Protein AF-A0A3M1LL60-F1 (afdb_monomer_lite)

Secondary structure (DSSP, 8-state):
---S----BTTB-EEEEEEEEEEE-SSEEEEEEEEEESS-EEEEEEEEEEETTEEEEEEEEEE-TTS-HHHHHHHHHHHHHHHT-

Sequence (85 aa):
MEEFPVKSYEGFEQKVLDGYTIYKSSKRWIALVVVETSNKKELRLYSWELRKGEWKVALASQNVGFWDWDKLYEKVKEFKEKYNI

Structure (mmCIF, N/CA/C/O backbone):
data_AF-A0A3M1LL60-F1
#
_entry.id   AF-A0A3M1LL60-F1
#
loop_
_atom_site.group_PDB
_atom_site.id
_atom_site.type_symbol
_atom_site.label_atom_id
_atom_site.label_alt_id
_atom_site.label_comp_id
_atom_site.label_asym_id
_atom_site.label_entity_id
_atom_site.label_seq_id
_atom_site.pdbx_PDB_ins_code
_atom_site.Cartn_x
_atom_site.Cartn_y
_atom_site.Cartn_z
_atom_site.occupancy
_atom_site.B_iso_or_equiv
_atom_site.auth_seq_id
_atom_site.auth_comp_id
_atom_site.auth_asym_id
_atom_site.auth_atom_id
_atom_site.pdbx_PDB_model_num
ATOM 1 N N . MET A 1 1 ? -9.520 -4.528 -16.661 1.00 45.59 1 MET A N 1
ATOM 2 C CA . MET A 1 1 ? -10.336 -3.426 -16.109 1.00 45.59 1 MET A CA 1
ATOM 3 C C . MET A 1 1 ? -9.529 -2.885 -14.942 1.00 45.59 1 MET A C 1
ATOM 5 O O . MET A 1 1 ? -9.136 -3.701 -14.121 1.00 45.59 1 MET A O 1
ATOM 9 N N . GLU A 1 2 ? -9.150 -1.604 -14.924 1.00 54.22 2 GLU A N 1
ATOM 10 C CA . GLU A 1 2 ? -8.359 -1.055 -13.810 1.00 54.22 2 GLU A CA 1
ATOM 11 C C . GLU A 1 2 ? -9.229 -1.019 -12.554 1.00 54.22 2 GLU A C 1
ATOM 13 O O . GLU A 1 2 ? -10.047 -0.121 -12.372 1.00 54.22 2 GLU A O 1
ATOM 18 N N . GLU A 1 3 ? -9.090 -2.038 -11.708 1.00 83.94 3 GLU A N 1
ATOM 19 C CA . GLU A 1 3 ? -9.783 -2.075 -10.424 1.00 83.94 3 GLU A CA 1
ATOM 20 C C . GLU A 1 3 ? -9.254 -0.967 -9.500 1.00 83.94 3 GLU A C 1
ATOM 22 O O . GLU A 1 3 ? -10.023 -0.390 -8.744 1.00 83.94 3 GLU A O 1
ATOM 27 N N . PHE A 1 4 ? -7.976 -0.588 -9.618 1.00 92.81 4 PHE A N 1
ATOM 28 C CA . PHE A 1 4 ? -7.328 0.421 -8.777 1.00 92.81 4 PHE A CA 1
ATOM 29 C C . PHE A 1 4 ? -7.174 1.762 -9.517 1.00 92.81 4 PHE A C 1
ATOM 31 O O . PHE A 1 4 ? -6.444 1.820 -10.506 1.00 92.81 4 PHE A O 1
ATOM 38 N N . PRO A 1 5 ? -7.798 2.862 -9.047 1.00 91.81 5 PRO A N 1
ATOM 39 C CA . PRO A 1 5 ? -7.756 4.141 -9.749 1.00 91.81 5 PRO A CA 1
ATOM 40 C C . PRO A 1 5 ? -6.410 4.847 -9.534 1.00 91.81 5 PRO A C 1
ATOM 42 O O . PRO A 1 5 ? -6.231 5.617 -8.585 1.00 91.81 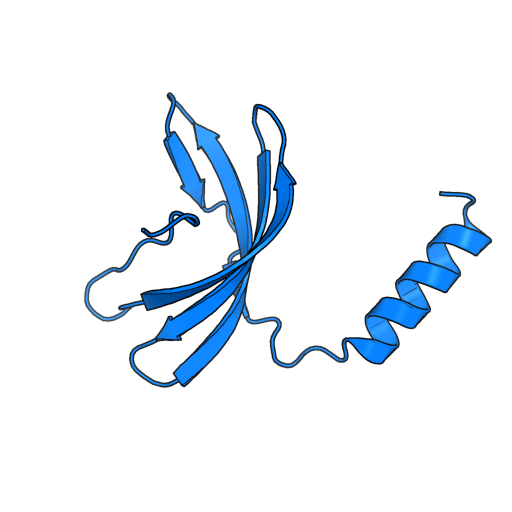5 PRO A O 1
ATOM 45 N N . VAL A 1 6 ? -5.455 4.599 -10.427 1.00 89.44 6 VAL A N 1
ATOM 46 C CA . VAL A 1 6 ? -4.152 5.274 -10.464 1.00 89.44 6 VAL A CA 1
ATOM 47 C C . VAL A 1 6 ? -4.149 6.281 -11.609 1.00 89.44 6 VAL A C 1
ATOM 49 O O . VAL A 1 6 ? -4.563 5.980 -12.721 1.00 89.44 6 VAL A O 1
ATOM 52 N N . LYS A 1 7 ? -3.701 7.509 -11.338 1.00 85.50 7 LYS A N 1
ATOM 53 C CA . LYS A 1 7 ? -3.596 8.544 -12.371 1.00 85.50 7 LYS A CA 1
ATOM 54 C C . LYS A 1 7 ? -2.217 8.522 -13.018 1.00 85.50 7 LYS A C 1
ATOM 56 O O . LYS A 1 7 ? -1.212 8.528 -12.310 1.00 85.50 7 LYS A O 1
ATOM 61 N N . SER A 1 8 ? -2.210 8.587 -14.343 1.00 84.88 8 SER A N 1
ATOM 62 C CA . SER A 1 8 ? -1.042 8.938 -15.150 1.00 84.88 8 SER A CA 1
ATOM 63 C C . SER A 1 8 ? -1.058 10.427 -15.483 1.00 84.88 8 SER A C 1
ATOM 65 O O . SER A 1 8 ? -2.128 11.003 -15.687 1.00 84.88 8 SER A O 1
ATOM 67 N N . TYR A 1 9 ? 0.122 11.034 -15.551 1.00 83.31 9 TYR A N 1
ATOM 68 C CA . TYR A 1 9 ? 0.328 12.402 -16.031 1.00 83.31 9 TYR A CA 1
ATOM 69 C C . TYR A 1 9 ? 1.448 12.389 -17.072 1.00 83.31 9 TYR A C 1
ATOM 71 O O . TYR A 1 9 ? 2.242 11.452 -17.087 1.00 83.31 9 TYR A O 1
ATOM 79 N N . GLU A 1 10 ? 1.515 13.409 -17.924 1.00 84.19 10 GLU A N 1
ATOM 80 C CA . GLU A 1 10 ? 2.611 13.559 -18.886 1.00 84.19 10 GLU A CA 1
ATOM 81 C C . GLU A 1 10 ? 3.963 13.593 -18.152 1.00 84.19 10 GL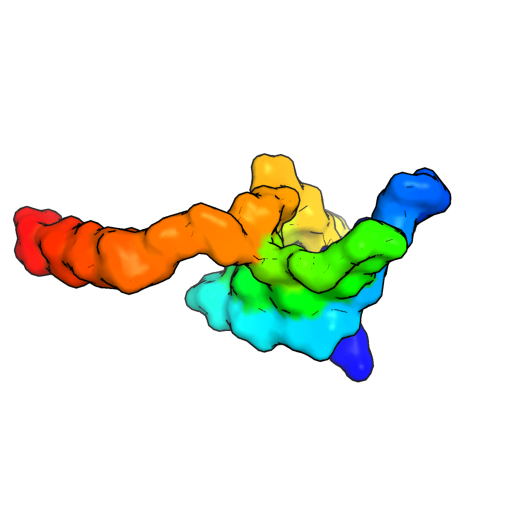U A C 1
ATOM 83 O O . GLU A 1 10 ? 4.143 14.360 -17.201 1.00 84.19 10 GLU A O 1
ATOM 88 N N . GLY A 1 11 ? 4.882 12.707 -18.542 1.00 81.69 11 GLY A N 1
ATOM 89 C CA . GLY A 1 11 ? 6.176 12.512 -17.881 1.00 81.69 11 GLY A CA 1
ATOM 90 C C . GLY A 1 11 ? 6.119 11.684 -16.589 1.00 81.69 11 GLY A C 1
ATOM 91 O O . GLY A 1 11 ? 7.139 11.517 -15.919 1.00 81.69 11 GLY A O 1
ATOM 92 N N . PHE A 1 12 ? 4.942 11.175 -16.218 1.00 81.19 12 PHE A N 1
ATOM 93 C CA . PHE A 1 12 ? 4.708 10.310 -15.059 1.00 81.19 12 PHE A CA 1
ATOM 94 C C . PHE A 1 12 ? 3.657 9.234 -15.376 1.00 81.19 12 PHE A C 1
ATOM 96 O O . PHE A 1 12 ? 2.675 9.028 -14.649 1.00 81.19 12 PHE A O 1
ATOM 103 N N . GLU A 1 13 ? 3.858 8.555 -16.502 1.00 89.12 13 GLU A N 1
ATOM 104 C CA . GLU A 1 13 ? 3.005 7.478 -16.982 1.00 89.12 13 GLU A CA 1
ATOM 105 C C . GLU A 1 13 ? 3.118 6.259 -16.065 1.00 89.12 13 GLU A C 1
ATOM 107 O O . GLU A 1 13 ? 4.210 5.795 -15.722 1.00 89.12 13 GLU A O 1
ATOM 112 N N . GLN A 1 14 ? 1.964 5.745 -15.650 1.00 90.56 14 GLN A N 1
ATOM 113 C CA . GLN A 1 14 ? 1.829 4.597 -14.767 1.00 90.56 14 GLN A CA 1
ATOM 114 C C . GLN A 1 14 ? 0.661 3.731 -15.227 1.00 90.56 14 GLN A C 1
ATOM 116 O O . GLN A 1 14 ? -0.482 4.184 -15.293 1.00 90.56 14 GLN A O 1
ATOM 121 N N . LYS A 1 15 ? 0.940 2.461 -15.491 1.00 92.94 15 LYS A N 1
ATOM 122 C CA . LYS A 1 15 ? -0.066 1.460 -15.835 1.00 92.94 15 LYS A CA 1
ATOM 123 C C . LYS A 1 15 ? -0.241 0.494 -14.675 1.00 92.94 15 LYS A C 1
ATOM 125 O O . LYS A 1 15 ? 0.739 -0.083 -14.206 1.00 92.94 15 LYS A O 1
ATOM 130 N N . VAL A 1 16 ? -1.474 0.279 -14.227 1.00 94.56 16 VAL A N 1
ATOM 131 C CA . VAL A 1 16 ? -1.761 -0.755 -13.224 1.00 94.56 16 VAL A CA 1
ATOM 132 C C . VAL A 1 16 ? -1.634 -2.132 -13.872 1.00 94.56 16 VAL A C 1
ATOM 134 O O . VAL A 1 16 ? -2.255 -2.400 -14.900 1.00 94.56 16 VAL A O 1
ATOM 137 N N . LEU A 1 17 ? -0.817 -3.000 -13.275 1.00 95.44 17 LEU A N 1
ATOM 138 C CA . LEU A 1 17 ? -0.660 -4.390 -13.703 1.00 95.44 17 LEU A CA 1
ATOM 139 C C . LEU A 1 17 ? -1.509 -5.339 -12.857 1.00 95.44 17 LEU A C 1
ATOM 141 O O . LEU A 1 17 ? -2.153 -6.222 -13.413 1.00 95.44 17 LEU A O 1
ATOM 145 N N . ASP A 1 18 ? -1.500 -5.150 -11.536 1.00 96.06 18 ASP A N 1
ATOM 146 C CA . ASP A 1 18 ? -2.236 -5.976 -10.573 1.00 96.06 18 ASP A CA 1
ATOM 147 C C . ASP A 1 18 ? -2.361 -5.249 -9.221 1.00 96.06 18 ASP A C 1
ATOM 149 O O . ASP A 1 18 ? -1.710 -4.222 -8.997 1.00 96.06 18 ASP A O 1
ATOM 153 N N . GLY A 1 19 ? -3.153 -5.778 -8.293 1.00 95.69 19 GLY A N 1
ATOM 154 C CA . GLY A 1 19 ? -3.177 -5.288 -6.924 1.00 95.69 19 GLY A CA 1
ATOM 155 C C . GLY A 1 19 ? -4.020 -6.111 -5.958 1.00 95.69 19 GLY A C 1
ATOM 156 O O . GLY A 1 19 ? -4.796 -6.985 -6.326 1.00 95.69 19 GLY A O 1
ATOM 157 N N . TYR A 1 20 ? -3.872 -5.789 -4.678 1.00 96.19 20 TYR A N 1
ATOM 158 C CA . TYR A 1 20 ? -4.564 -6.429 -3.573 1.00 96.19 20 TYR A CA 1
ATOM 159 C C . TYR A 1 20 ? -5.088 -5.381 -2.594 1.00 96.19 20 TYR A C 1
ATOM 161 O O . TYR A 1 20 ? -4.325 -4.601 -2.014 1.00 96.19 20 TYR A O 1
ATOM 169 N N . THR A 1 21 ? -6.403 -5.374 -2.380 1.00 96.38 21 THR A N 1
ATOM 170 C CA . THR A 1 21 ? -7.034 -4.507 -1.381 1.00 96.38 21 THR A CA 1
ATOM 171 C C . THR A 1 21 ? -6.724 -5.018 0.025 1.00 96.38 21 THR A C 1
ATOM 173 O O . THR A 1 21 ? -7.194 -6.078 0.420 1.00 96.38 21 THR A O 1
ATOM 176 N N . ILE A 1 22 ? -5.984 -4.227 0.806 1.00 95.38 22 ILE A N 1
ATOM 177 C CA . ILE A 1 22 ? -5.702 -4.512 2.222 1.00 95.38 22 ILE A CA 1
ATOM 178 C C . ILE A 1 22 ? -6.901 -4.122 3.091 1.00 95.38 22 ILE A C 1
ATOM 180 O O . ILE A 1 22 ? -7.257 -4.819 4.036 1.00 95.38 22 ILE A O 1
ATOM 184 N N . TYR A 1 23 ? -7.508 -2.973 2.792 1.00 95.19 23 TYR A N 1
ATOM 185 C CA . TYR A 1 23 ? -8.609 -2.416 3.570 1.00 95.19 23 TYR A CA 1
ATOM 186 C C . TYR A 1 23 ? -9.485 -1.537 2.685 1.00 95.19 23 TYR A C 1
ATOM 188 O O . TYR A 1 23 ? -8.972 -0.695 1.950 1.00 95.19 23 TYR A O 1
ATOM 196 N N . LYS A 1 24 ? -10.808 -1.671 2.790 1.00 95.69 24 LYS A N 1
ATOM 197 C CA . LYS A 1 24 ? -11.754 -0.786 2.105 1.00 95.69 24 LYS A CA 1
ATOM 198 C C . LYS A 1 24 ? -12.976 -0.537 2.977 1.00 95.69 24 LYS A C 1
ATOM 200 O O . LYS A 1 24 ? -13.578 -1.465 3.503 1.00 95.69 24 LYS A O 1
ATOM 205 N N . SER A 1 25 ? -13.333 0.730 3.120 1.00 95.69 25 SER A N 1
ATOM 206 C CA . SER A 1 25 ? -14.538 1.206 3.793 1.00 95.69 25 SER A CA 1
ATOM 207 C C . SER A 1 25 ? -15.308 2.160 2.885 1.00 95.69 25 SER A C 1
ATOM 209 O O . SER A 1 25 ? -14.909 2.424 1.751 1.00 95.69 25 SER A O 1
ATOM 211 N N . SER A 1 26 ? -16.406 2.725 3.392 1.00 95.00 26 SER A N 1
ATOM 212 C CA . SER A 1 26 ? -17.210 3.709 2.657 1.00 95.00 26 SER A CA 1
ATOM 213 C C . SER A 1 26 ? -16.466 5.013 2.343 1.00 95.00 26 SER A C 1
ATOM 215 O O . SER A 1 26 ? -16.916 5.767 1.486 1.00 95.00 26 SER A O 1
ATOM 217 N N . LYS A 1 27 ? -15.346 5.302 3.023 1.00 95.62 27 LYS A N 1
ATOM 218 C CA . LYS A 1 27 ? -14.59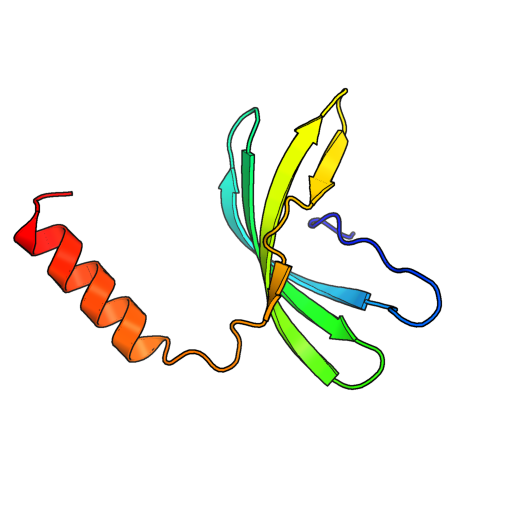1 6.557 2.850 1.00 95.62 27 LYS A CA 1
ATOM 219 C C . LYS A 1 27 ? -13.102 6.377 2.574 1.00 95.62 27 LYS A C 1
ATOM 221 O O . LYS A 1 27 ? -12.478 7.327 2.108 1.00 95.62 27 LYS A O 1
ATOM 226 N N . ARG A 1 28 ? -12.519 5.207 2.858 1.00 95.50 28 ARG A N 1
ATOM 227 C CA . ARG A 1 28 ? -11.075 4.963 2.738 1.00 95.50 28 ARG A CA 1
ATOM 228 C C . ARG A 1 28 ? -10.791 3.634 2.056 1.00 95.50 28 ARG A C 1
ATOM 230 O O . ARG A 1 28 ? -11.463 2.646 2.322 1.00 95.50 28 ARG A O 1
ATOM 237 N N . TRP A 1 29 ? -9.753 3.606 1.235 1.00 96.06 29 TRP A N 1
ATOM 238 C CA . TRP A 1 29 ? -9.268 2.405 0.569 1.00 96.06 29 TRP A CA 1
ATOM 239 C C . TRP A 1 29 ? -7.747 2.358 0.657 1.00 96.06 29 TRP A C 1
ATOM 241 O O . TRP A 1 29 ? -7.098 3.379 0.465 1.00 96.06 29 TRP A O 1
ATOM 251 N N . ILE A 1 30 ? -7.180 1.204 0.990 1.00 95.88 30 ILE A N 1
ATOM 252 C CA . ILE A 1 30 ? -5.744 0.939 1.029 1.00 95.88 30 ILE A CA 1
ATOM 253 C C . ILE A 1 30 ? -5.482 -0.346 0.244 1.00 95.88 30 ILE A C 1
ATOM 255 O O . ILE A 1 30 ? -6.157 -1.355 0.470 1.00 95.88 30 ILE A O 1
ATOM 259 N N . ALA A 1 31 ? -4.505 -0.316 -0.658 1.00 96.31 31 ALA A N 1
ATOM 260 C CA . ALA A 1 31 ? -4.126 -1.471 -1.462 1.00 96.31 31 ALA A CA 1
ATOM 261 C C . ALA A 1 31 ? -2.621 -1.504 -1.736 1.00 96.31 31 ALA A C 1
ATOM 263 O O . ALA A 1 31 ? -1.970 -0.460 -1.817 1.00 96.31 31 ALA A O 1
ATOM 264 N N . LEU A 1 32 ? -2.096 -2.711 -1.928 1.00 96.00 32 LEU A N 1
ATOM 265 C CA . LEU A 1 32 ? -0.847 -2.917 -2.653 1.00 96.00 32 LEU A CA 1
ATOM 266 C C . LEU A 1 32 ? -1.175 -2.959 -4.140 1.00 96.00 32 LEU A C 1
ATOM 268 O O . LEU A 1 32 ? -2.094 -3.665 -4.538 1.00 96.00 32 LEU A O 1
ATOM 272 N N . VAL A 1 33 ? -0.448 -2.210 -4.957 1.00 96.00 33 VAL A N 1
ATOM 273 C CA . VAL A 1 33 ? -0.668 -2.149 -6.404 1.00 96.00 33 VAL A CA 1
ATOM 274 C C . VAL A 1 33 ? 0.670 -2.298 -7.102 1.00 96.00 33 VAL A C 1
ATOM 276 O O . VAL A 1 33 ? 1.623 -1.580 -6.791 1.00 96.00 33 VAL A O 1
ATOM 279 N N . VAL A 1 34 ? 0.742 -3.221 -8.052 1.00 96.44 34 VAL A N 1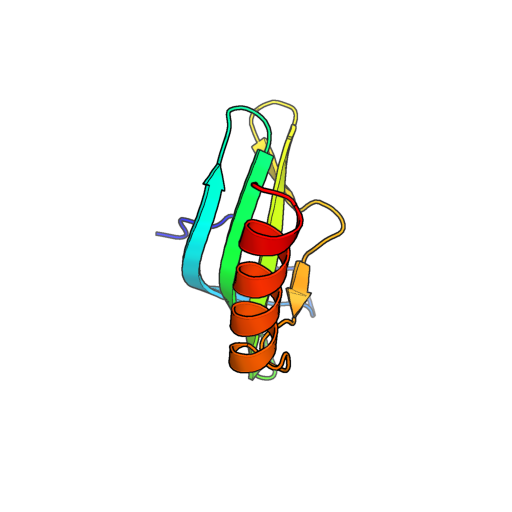
ATOM 280 C CA . VAL A 1 34 ? 1.869 -3.331 -8.972 1.00 96.44 34 VAL A CA 1
ATOM 281 C C . VAL A 1 34 ? 1.610 -2.375 -10.126 1.00 96.44 34 VAL A C 1
ATOM 283 O O . VAL A 1 34 ? 0.629 -2.523 -10.857 1.00 96.44 34 VAL A O 1
ATOM 286 N N . VAL A 1 35 ? 2.493 -1.395 -10.293 1.00 94.75 35 VAL A N 1
ATOM 287 C CA . VAL A 1 35 ? 2.435 -0.436 -11.399 1.00 94.75 35 VAL A CA 1
ATOM 288 C C . VAL A 1 35 ? 3.657 -0.576 -12.293 1.00 94.75 35 VAL A C 1
ATOM 290 O O . VAL A 1 35 ? 4.771 -0.794 -11.822 1.00 94.75 35 VAL A O 1
ATOM 293 N N . GLU A 1 36 ? 3.455 -0.436 -13.593 1.00 94.88 36 GLU A N 1
ATOM 294 C CA . GLU A 1 36 ? 4.514 -0.239 -14.574 1.00 94.88 36 GLU A CA 1
ATOM 295 C C . GLU A 1 36 ? 4.661 1.257 -14.824 1.00 94.88 36 GLU A C 1
ATOM 297 O O . GLU A 1 36 ? 3.723 1.911 -15.274 1.00 94.88 36 GLU A O 1
ATOM 302 N N . THR A 1 37 ? 5.822 1.801 -14.477 1.00 90.94 37 THR A N 1
ATOM 303 C CA . THR A 1 37 ? 6.220 3.171 -14.817 1.00 90.94 37 THR A CA 1
ATOM 304 C C . THR A 1 37 ? 7.011 3.164 -16.124 1.00 90.94 37 THR A C 1
ATOM 306 O O . THR A 1 37 ? 7.435 2.101 -16.580 1.00 90.94 37 THR A O 1
ATOM 309 N N . SER A 1 38 ? 7.306 4.339 -16.679 1.00 87.31 38 SER A N 1
ATOM 310 C CA . SER A 1 38 ? 8.182 4.479 -17.854 1.00 87.31 38 SER A CA 1
ATOM 311 C C . SER A 1 38 ? 9.558 3.809 -17.707 1.00 87.31 38 SER A C 1
ATOM 313 O O . SER A 1 38 ? 10.154 3.420 -18.707 1.00 87.31 38 SER A O 1
ATOM 315 N N . ASN A 1 39 ? 10.052 3.626 -16.477 1.00 85.81 39 ASN A N 1
ATOM 316 C CA . ASN A 1 39 ? 11.391 3.090 -16.218 1.00 85.81 39 ASN A CA 1
ATOM 317 C C . ASN A 1 39 ? 11.401 1.642 -15.711 1.00 85.81 39 ASN A C 1
ATOM 319 O O . ASN A 1 39 ? 12.352 0.905 -15.961 1.00 85.81 39 ASN A O 1
ATOM 323 N N . LYS A 1 40 ? 10.401 1.251 -14.912 1.00 94.12 40 LYS A N 1
ATOM 324 C CA . LYS A 1 40 ? 10.388 -0.037 -14.197 1.00 94.12 40 LYS A CA 1
ATOM 325 C C . LYS A 1 40 ? 9.020 -0.372 -13.615 1.00 94.12 40 LYS A C 1
ATOM 327 O O . LYS A 1 40 ? 8.165 0.499 -13.448 1.00 94.12 40 LYS A O 1
ATOM 332 N N . LYS A 1 41 ? 8.869 -1.632 -13.211 1.00 96.31 41 LYS A N 1
ATOM 333 C CA . LYS A 1 41 ? 7.763 -2.092 -12.367 1.00 96.31 41 LYS A CA 1
ATOM 334 C C . LYS A 1 41 ? 8.044 -1.771 -10.902 1.00 96.31 41 LYS A C 1
ATOM 336 O O . LYS A 1 41 ? 9.169 -1.924 -10.428 1.00 96.31 41 LYS A O 1
ATOM 341 N N . GLU A 1 42 ? 7.017 -1.333 -10.191 1.00 95.81 42 GLU A N 1
ATOM 342 C CA . GLU A 1 42 ? 7.080 -0.978 -8.778 1.00 95.81 42 GLU A CA 1
ATOM 343 C C . GLU A 1 42 ? 5.905 -1.597 -8.025 1.00 95.81 42 GLU A C 1
ATOM 345 O O . GLU A 1 42 ? 4.776 -1.596 -8.514 1.00 95.81 42 GLU A O 1
ATOM 350 N N . LEU A 1 43 ? 6.161 -2.082 -6.809 1.00 96.38 43 LEU A N 1
ATOM 351 C CA . LEU A 1 43 ? 5.108 -2.403 -5.851 1.00 96.38 43 LEU A CA 1
ATOM 352 C C . LEU A 1 43 ? 4.849 -1.156 -5.010 1.00 96.38 43 LEU A C 1
ATOM 354 O O . LEU A 1 43 ? 5.741 -0.696 -4.294 1.00 96.38 43 LEU A O 1
ATOM 358 N N . ARG A 1 44 ? 3.645 -0.595 -5.098 1.00 94.94 44 ARG A N 1
ATOM 359 C CA . ARG A 1 44 ? 3.269 0.627 -4.388 1.00 94.94 44 ARG A CA 1
ATOM 360 C C . ARG A 1 44 ? 2.160 0.379 -3.378 1.00 94.94 44 ARG A C 1
ATOM 362 O O . ARG A 1 44 ? 1.177 -0.292 -3.676 1.00 94.94 44 ARG A O 1
ATOM 369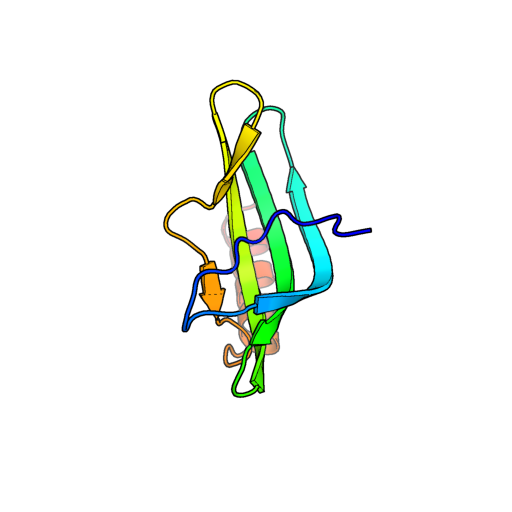 N N . LEU A 1 45 ? 2.295 0.978 -2.200 1.00 95.75 45 LEU A N 1
ATOM 370 C CA . LEU A 1 45 ? 1.208 1.093 -1.238 1.00 95.75 45 LEU A CA 1
ATOM 371 C C . LEU A 1 45 ? 0.418 2.350 -1.589 1.00 95.75 45 LEU A C 1
ATOM 373 O O . LEU A 1 45 ? 0.935 3.458 -1.448 1.00 95.75 45 LEU A O 1
ATOM 377 N N . TYR A 1 46 ? -0.816 2.168 -2.047 1.00 95.38 46 TYR A N 1
ATOM 378 C CA . TYR A 1 46 ? -1.744 3.258 -2.309 1.00 95.38 46 TYR A CA 1
ATOM 379 C C . TYR A 1 46 ? -2.758 3.389 -1.185 1.00 95.38 46 TYR A C 1
ATOM 381 O O . TYR A 1 46 ? -3.220 2.405 -0.601 1.00 95.38 46 TYR A O 1
ATOM 389 N N . SER A 1 47 ? -3.174 4.629 -0.949 1.00 95.62 47 SER A N 1
ATOM 390 C CA . SER A 1 47 ? -4.410 4.911 -0.237 1.00 95.62 47 SER A CA 1
ATOM 391 C C . SER A 1 47 ? -5.261 5.914 -1.000 1.00 95.62 47 SER A C 1
ATOM 393 O O . SER A 1 47 ? -4.741 6.847 -1.615 1.00 95.62 47 SER A O 1
ATOM 395 N N . TRP A 1 48 ? -6.575 5.722 -0.946 1.00 95.56 48 TRP A N 1
ATOM 396 C CA . TRP A 1 48 ? -7.563 6.622 -1.513 1.00 95.56 48 TRP A CA 1
ATOM 397 C C . TRP A 1 48 ? -8.574 7.050 -0.462 1.00 95.56 48 TRP A C 1
ATOM 399 O O . TRP A 1 48 ? -8.938 6.289 0.439 1.00 95.56 48 TRP A O 1
ATOM 409 N N . GLU A 1 49 ? -9.078 8.262 -0.646 1.00 95.56 49 GLU A N 1
ATOM 410 C CA . GLU A 1 49 ? -10.231 8.794 0.063 1.00 95.56 49 GLU A CA 1
ATOM 411 C C . GLU A 1 49 ? -11.366 9.045 -0.923 1.00 95.56 49 GLU A C 1
ATOM 413 O O . GLU A 1 49 ? -11.144 9.567 -2.021 1.00 95.56 49 GLU A O 1
ATOM 418 N N . LEU A 1 50 ? -12.588 8.692 -0.528 1.00 95.06 50 LEU A N 1
ATOM 419 C CA . LEU A 1 50 ? -13.770 9.005 -1.318 1.00 95.06 50 LEU A CA 1
ATOM 420 C C . LEU A 1 50 ? -14.115 10.484 -1.122 1.00 95.06 50 LEU A C 1
ATOM 422 O O . LEU A 1 50 ? -14.497 10.909 -0.030 1.00 95.06 50 LEU A O 1
ATOM 426 N N . ARG A 1 51 ? -13.991 11.281 -2.184 1.00 93.12 51 ARG A N 1
ATOM 427 C CA . ARG A 1 51 ? -14.280 12.719 -2.183 1.00 93.12 51 ARG A CA 1
ATOM 428 C C . ARG A 1 51 ? -15.243 13.033 -3.319 1.00 93.12 51 ARG A C 1
ATOM 430 O O . ARG A 1 51 ? -14.926 12.795 -4.478 1.00 93.12 51 ARG A O 1
ATOM 437 N N . LYS A 1 52 ? -16.416 13.582 -2.984 1.00 93.94 52 LYS A N 1
ATOM 438 C CA . LYS A 1 52 ? -17.475 13.930 -3.954 1.00 93.94 52 LYS A CA 1
ATOM 439 C C . LYS A 1 52 ? -17.862 12.760 -4.882 1.00 93.94 52 LYS A C 1
ATOM 441 O O . LYS A 1 52 ? -18.084 12.960 -6.066 1.00 93.94 52 LYS A O 1
ATOM 446 N N . GLY A 1 53 ? -17.910 11.540 -4.339 1.00 93.00 53 GLY A N 1
ATOM 447 C CA . GLY A 1 53 ? -18.252 10.328 -5.098 1.00 93.00 53 GLY A CA 1
ATOM 448 C C . GLY A 1 53 ? -17.092 9.695 -5.876 1.00 93.00 53 GLY A C 1
ATOM 449 O O . GLY A 1 53 ? -17.281 8.641 -6.470 1.00 93.00 53 GLY A O 1
ATOM 450 N N . GLU A 1 54 ? -15.889 10.274 -5.830 1.00 93.56 54 GLU A N 1
ATOM 451 C CA . GLU A 1 54 ? -14.721 9.766 -6.553 1.00 93.56 54 GLU A CA 1
ATOM 452 C C . GLU A 1 54 ? -13.587 9.374 -5.605 1.00 93.56 54 GLU A C 1
ATOM 454 O O . GLU A 1 54 ? -13.285 10.081 -4.640 1.00 93.56 54 GLU A O 1
ATOM 459 N N . TRP A 1 55 ? -12.908 8.266 -5.899 1.00 94.38 55 TRP A N 1
ATOM 460 C CA . TRP A 1 55 ? -11.696 7.875 -5.184 1.00 94.38 55 TRP A CA 1
ATOM 461 C C . TRP A 1 55 ? -10.524 8.752 -5.621 1.00 94.38 55 TRP A C 1
ATOM 463 O O . TRP A 1 55 ? -10.121 8.756 -6.785 1.00 94.38 55 TRP A O 1
ATOM 473 N N . LYS A 1 56 ? -9.958 9.506 -4.679 1.00 92.56 56 LYS A N 1
ATOM 474 C CA . LYS A 1 56 ? -8.765 10.331 -4.897 1.00 92.56 56 LYS A CA 1
ATOM 475 C C . LYS A 1 56 ? -7.604 9.741 -4.117 1.00 92.56 56 LYS A C 1
ATOM 477 O O . LYS A 1 56 ? -7.749 9.480 -2.926 1.00 92.56 56 LYS A O 1
ATOM 482 N N . VAL A 1 57 ? -6.467 9.553 -4.787 1.00 90.88 57 VAL A N 1
ATOM 483 C CA . VAL A 1 57 ? -5.214 9.132 -4.144 1.00 90.88 57 VAL A CA 1
ATOM 484 C C . VAL A 1 57 ? -4.876 10.147 -3.045 1.00 90.88 57 VAL A C 1
ATOM 486 O O . VAL A 1 57 ? -4.827 11.349 -3.311 1.00 90.88 57 VAL A O 1
ATOM 489 N N . ALA A 1 58 ? -4.697 9.678 -1.813 1.00 88.31 58 ALA A N 1
ATOM 490 C CA . ALA A 1 58 ? -4.212 10.491 -0.700 1.00 88.31 58 ALA A CA 1
ATOM 491 C C . ALA A 1 58 ? -2.679 10.665 -0.793 1.00 88.31 58 ALA A C 1
ATOM 493 O O . ALA A 1 58 ? -2.041 10.096 -1.678 1.00 88.31 58 ALA A O 1
ATOM 494 N N . LEU A 1 59 ? -2.057 11.433 0.112 1.00 73.44 59 LEU A N 1
ATOM 495 C CA . LEU A 1 59 ? -0.597 11.672 0.151 1.00 73.44 59 LEU A CA 1
ATOM 496 C C . LEU A 1 59 ? 0.218 10.425 0.580 1.00 73.44 59 LEU A C 1
ATOM 498 O O . LEU A 1 59 ? 1.051 10.490 1.478 1.00 73.44 59 LEU A O 1
ATOM 502 N N . ALA A 1 60 ? -0.039 9.265 -0.025 1.00 63.41 60 ALA A N 1
ATOM 503 C CA . ALA A 1 60 ? 0.609 7.996 0.288 1.00 63.41 60 ALA A CA 1
ATOM 504 C C . ALA A 1 60 ? 0.509 7.032 -0.908 1.00 63.41 60 ALA A C 1
ATOM 506 O O . ALA A 1 60 ? -0.259 6.075 -0.873 1.00 63.41 60 ALA A O 1
ATOM 507 N N . SER A 1 61 ? 1.268 7.313 -1.973 1.00 78.44 61 SER A N 1
ATOM 508 C CA . SER A 1 61 ? 1.580 6.343 -3.037 1.00 78.44 61 SER A CA 1
ATOM 509 C C . SER A 1 61 ? 3.073 6.014 -2.987 1.00 78.44 61 SER A C 1
ATOM 511 O O . SER A 1 61 ? 3.872 6.486 -3.790 1.00 78.44 61 SER A O 1
ATOM 513 N N . GLN A 1 62 ? 3.475 5.283 -1.949 1.00 90.62 62 GLN A N 1
ATOM 514 C CA . GLN A 1 62 ? 4.885 4.979 -1.702 1.00 90.62 62 GLN A CA 1
ATOM 515 C C . GLN A 1 62 ? 5.290 3.727 -2.470 1.00 90.62 62 GLN A C 1
ATOM 517 O O . GLN A 1 62 ? 4.573 2.730 -2.425 1.00 90.62 62 GLN A O 1
ATOM 522 N N . ASN A 1 63 ? 6.446 3.754 -3.138 1.00 93.25 63 ASN A N 1
ATOM 523 C CA . ASN A 1 63 ? 7.089 2.520 -3.574 1.00 93.25 63 ASN A CA 1
ATOM 524 C C . ASN A 1 63 ? 7.570 1.775 -2.323 1.00 93.25 63 ASN A C 1
ATOM 526 O O . ASN A 1 63 ? 8.342 2.311 -1.535 1.00 93.25 63 ASN A O 1
ATOM 530 N N . VAL A 1 64 ? 7.055 0.566 -2.136 1.00 95.81 64 VAL A N 1
ATOM 531 C CA . VAL A 1 64 ? 7.306 -0.314 -0.988 1.00 95.81 64 VAL A CA 1
ATOM 532 C C . VAL A 1 64 ? 7.943 -1.634 -1.429 1.00 95.81 64 VAL A C 1
ATOM 534 O O . VAL A 1 64 ? 8.158 -2.531 -0.621 1.00 95.81 64 VAL A O 1
ATOM 537 N N . GLY A 1 65 ? 8.275 -1.771 -2.717 1.00 95.44 65 GLY A N 1
ATOM 538 C CA . GLY A 1 65 ? 8.877 -2.990 -3.261 1.00 95.44 65 GLY A CA 1
ATOM 539 C C . GLY A 1 65 ? 10.270 -3.296 -2.712 1.00 95.44 65 GLY A C 1
ATOM 540 O O . GLY A 1 65 ? 10.703 -4.436 -2.776 1.00 95.44 65 GLY A O 1
ATOM 541 N N . PHE A 1 66 ? 10.957 -2.297 -2.155 1.00 94.88 66 PHE A N 1
ATOM 542 C CA . PHE A 1 66 ? 12.284 -2.448 -1.552 1.00 94.88 66 PHE A CA 1
ATOM 543 C C . PHE A 1 66 ? 12.248 -2.664 -0.030 1.00 94.88 66 PHE A C 1
ATOM 545 O O . PHE A 1 66 ? 13.302 -2.690 0.602 1.00 94.88 66 PHE A O 1
ATOM 552 N N . TRP A 1 67 ? 11.064 -2.752 0.582 1.00 96.81 67 TRP A N 1
ATOM 553 C CA . TRP A 1 67 ? 10.951 -3.043 2.011 1.00 96.81 67 TRP A CA 1
ATOM 554 C C . TRP A 1 67 ? 11.288 -4.509 2.300 1.00 96.81 67 TRP A C 1
ATOM 556 O O . TRP A 1 67 ? 11.044 -5.390 1.479 1.00 96.81 67 TRP A O 1
ATOM 566 N N . ASP A 1 68 ? 11.811 -4.764 3.497 1.00 97.25 68 ASP A N 1
ATOM 567 C CA . ASP A 1 68 ? 12.006 -6.115 4.025 1.00 97.25 68 ASP A CA 1
ATOM 568 C C . ASP A 1 68 ? 10.660 -6.654 4.541 1.00 97.25 68 ASP A C 1
ATOM 570 O O . ASP A 1 68 ? 10.260 -6.418 5.686 1.00 97.25 68 ASP A O 1
ATOM 574 N N . TRP A 1 69 ? 9.907 -7.292 3.642 1.00 95.44 69 TRP A N 1
ATOM 575 C CA . TRP A 1 69 ? 8.547 -7.765 3.908 1.00 95.44 69 TRP A CA 1
ATOM 576 C C . TRP A 1 69 ? 8.491 -8.912 4.914 1.00 95.44 69 TRP A C 1
ATOM 578 O O . TRP A 1 69 ? 7.536 -8.974 5.693 1.00 95.44 69 TRP A O 1
ATOM 588 N N . ASP A 1 70 ? 9.516 -9.763 4.946 1.00 97.44 70 ASP A N 1
ATOM 589 C CA . ASP A 1 70 ? 9.612 -10.859 5.908 1.00 97.44 70 ASP A CA 1
ATOM 590 C C . ASP A 1 70 ? 9.761 -10.292 7.323 1.00 97.44 70 ASP A C 1
ATOM 592 O O . ASP A 1 70 ? 8.957 -10.592 8.211 1.00 97.44 70 ASP A O 1
ATOM 596 N N . LYS A 1 71 ? 10.688 -9.346 7.512 1.00 97.94 71 LYS A N 1
ATOM 597 C CA . LYS A 1 71 ? 10.865 -8.658 8.797 1.00 97.94 71 LYS A CA 1
ATOM 598 C C . LYS A 1 71 ? 9.651 -7.820 9.196 1.00 97.94 71 LYS A C 1
ATOM 600 O O . LYS A 1 71 ? 9.314 -7.737 10.380 1.00 97.94 71 LYS A O 1
ATOM 605 N N . LEU A 1 72 ? 8.977 -7.181 8.236 1.00 96.88 72 LEU A N 1
ATOM 606 C CA . LEU A 1 72 ? 7.742 -6.445 8.512 1.00 96.88 72 LEU A CA 1
ATOM 607 C C . LEU A 1 72 ? 6.650 -7.388 9.029 1.00 96.88 72 LEU A C 1
ATOM 609 O O . LEU A 1 72 ? 5.980 -7.070 10.011 1.00 96.88 72 LEU A O 1
ATOM 613 N N . TYR A 1 73 ? 6.488 -8.553 8.401 1.00 96.81 73 TYR A N 1
ATOM 614 C CA . TYR A 1 73 ? 5.524 -9.565 8.819 1.00 96.81 73 TYR A CA 1
ATOM 615 C C . TYR A 1 73 ? 5.820 -10.103 10.225 1.00 96.81 73 TYR A C 1
ATOM 617 O O . TYR A 1 73 ? 4.905 -10.204 11.047 1.00 96.81 73 TYR A O 1
ATOM 625 N N . GLU A 1 74 ? 7.089 -10.370 10.539 1.00 98.38 74 GLU A N 1
ATOM 626 C CA . GLU A 1 74 ? 7.524 -10.730 11.893 1.00 98.38 74 GLU A CA 1
ATOM 627 C C . GLU A 1 74 ? 7.149 -9.649 12.915 1.00 98.38 74 GLU A C 1
ATOM 629 O O . GLU A 1 74 ? 6.547 -9.953 13.947 1.00 98.38 74 GLU A O 1
ATOM 634 N N . LYS A 1 75 ? 7.416 -8.372 12.609 1.00 98.31 75 LYS A N 1
ATOM 635 C CA . LYS A 1 75 ? 7.065 -7.255 13.500 1.00 98.31 75 LYS A CA 1
ATOM 636 C C . LYS A 1 75 ? 5.563 -7.073 13.676 1.00 98.31 75 LYS A C 1
ATOM 638 O O . LYS A 1 75 ? 5.119 -6.751 14.775 1.00 98.31 75 LYS A O 1
ATOM 643 N N . VAL A 1 76 ? 4.768 -7.323 12.636 1.00 97.56 76 VAL A N 1
ATOM 644 C CA . VAL A 1 76 ? 3.304 -7.329 12.751 1.00 97.56 76 VAL A CA 1
ATOM 645 C C . VAL A 1 76 ? 2.846 -8.403 13.737 1.00 97.56 76 VAL A C 1
ATOM 647 O O . VAL A 1 76 ? 2.013 -8.105 14.591 1.00 97.56 76 VAL A O 1
ATOM 650 N N . LYS A 1 77 ? 3.389 -9.626 13.662 1.00 98.19 77 LYS A N 1
ATOM 651 C CA . LYS A 1 77 ? 3.065 -10.690 14.629 1.00 98.19 77 LYS A CA 1
ATOM 652 C C . LYS A 1 77 ? 3.440 -10.296 16.052 1.00 98.19 77 LYS A C 1
ATOM 654 O O . LYS A 1 77 ? 2.592 -10.381 16.935 1.00 98.19 77 LYS A O 1
ATOM 659 N N . GLU A 1 78 ? 4.667 -9.811 16.241 1.00 98.38 78 GLU A N 1
ATOM 660 C CA . GLU A 1 78 ? 5.167 -9.363 17.545 1.00 98.38 78 GLU A CA 1
ATOM 661 C C . GLU A 1 78 ? 4.246 -8.301 18.159 1.00 98.38 78 GLU A C 1
ATOM 663 O O . GLU A 1 78 ? 3.898 -8.386 19.333 1.00 98.38 78 GLU A O 1
ATOM 668 N N . PHE A 1 79 ? 3.811 -7.306 17.379 1.00 98.50 79 PHE A N 1
ATOM 669 C CA . PHE A 1 79 ? 2.943 -6.242 17.887 1.00 98.50 79 PHE A CA 1
ATOM 670 C C . PHE A 1 79 ? 1.536 -6.729 18.222 1.00 98.50 79 PHE A C 1
ATOM 672 O O . PHE A 1 79 ? 0.988 -6.311 19.241 1.00 98.50 79 PHE A O 1
ATOM 679 N N . LYS A 1 80 ? 0.964 -7.623 17.411 1.00 98.12 80 LYS A N 1
ATOM 680 C CA . LYS A 1 80 ? -0.341 -8.225 17.709 1.00 98.12 80 LYS A CA 1
ATOM 681 C C . LYS A 1 80 ? -0.330 -8.977 19.032 1.00 98.12 80 LYS A C 1
ATOM 683 O O . LYS A 1 80 ? -1.199 -8.760 19.868 1.00 98.12 80 LYS A O 1
ATOM 688 N N . GLU A 1 81 ? 0.697 -9.793 19.248 1.00 98.00 81 GLU A N 1
ATOM 689 C CA . GLU A 1 81 ? 0.868 -10.544 20.490 1.00 98.00 81 GLU A CA 1
ATOM 690 C C . GLU A 1 81 ? 1.133 -9.617 21.684 1.00 98.00 81 GLU A C 1
ATOM 692 O O . GLU A 1 81 ? 0.425 -9.674 22.687 1.00 98.00 81 GLU A O 1
ATOM 697 N N . LYS A 1 82 ? 2.106 -8.706 21.559 1.00 98.56 82 LYS A N 1
ATOM 698 C CA . LYS A 1 82 ? 2.534 -7.817 22.648 1.00 98.56 82 LYS A CA 1
ATOM 699 C C . LYS A 1 82 ? 1.434 -6.874 23.134 1.00 98.56 82 LYS A C 1
ATOM 701 O O . LYS A 1 82 ? 1.404 -6.542 24.318 1.00 98.56 82 LYS A O 1
ATOM 706 N N . TYR A 1 83 ? 0.578 -6.403 22.230 1.00 98.19 83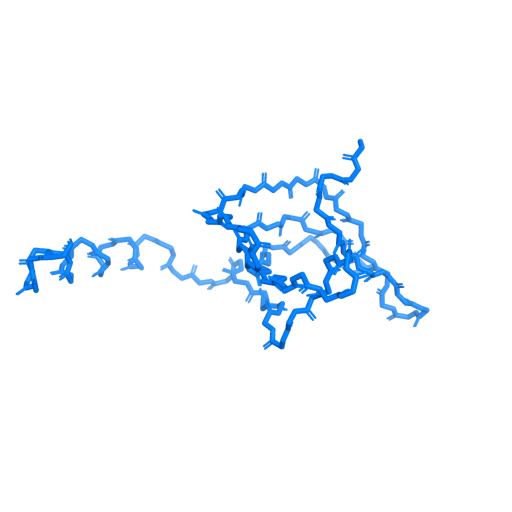 TYR A N 1
ATOM 707 C CA . TYR A 1 83 ? -0.458 -5.415 22.541 1.00 98.19 83 TYR A CA 1
ATOM 708 C C . TYR A 1 83 ? -1.881 -5.988 22.536 1.00 98.19 83 TYR A C 1
ATOM 710 O O . TYR A 1 83 ? -2.816 -5.240 22.814 1.00 98.19 83 TYR A O 1
ATOM 718 N N . ASN A 1 84 ? -2.043 -7.289 22.273 1.00 95.50 84 ASN A N 1
ATOM 719 C CA . ASN A 1 84 ? -3.333 -7.977 22.181 1.00 95.50 84 ASN A CA 1
ATOM 720 C C . ASN A 1 84 ? -4.308 -7.294 21.197 1.00 95.50 84 ASN A C 1
ATOM 722 O O . ASN A 1 84 ? -5.439 -6.956 21.557 1.00 95.50 84 ASN A O 1
ATOM 726 N N . ILE A 1 85 ? -3.830 -7.063 19.966 1.00 94.25 85 ILE A N 1
ATOM 727 C CA . ILE A 1 85 ? -4.568 -6.436 18.848 1.00 94.25 85 ILE A CA 1
ATOM 728 C C . ILE A 1 85 ? -4.681 -7.345 17.622 1.00 94.25 85 ILE A C 1
ATOM 730 O O . ILE A 1 85 ? -3.786 -8.192 17.400 1.00 94.25 85 ILE A O 1
#

Foldseek 3Di:
DCPDDDDADVVWDKDWDDKDWPDDDPFKTWIFTWIQTPVGIFTWIWMWTQDPNDTDTDPGGDRCRPPPVVVVVVVVVVCCVVVVD

Radius of gyration: 14.79 Å; chains: 1; bounding box: 30×25×42 Å

pLDDT: mean 92.12, std 8.81, range [45.59, 98.56]